Protein AF-A0A4Y8IAG0-F1 (afdb_monomer_lite)

Sequence (72 aa):
MFHDRGRSFESAPLLPDSDMGEKSDTTHSSFGAGIRIALNSTFITRLDIGKALEPSVDGKGIKIYIGLDWLF

Secondary structure (DSSP, 8-state):
-------------------------PPP-EEEEEEEEE-SSSEEEEEEEEEES-TTTS-SS-EEEEEEEE--

Radius of gyration: 25.62 Å; chains: 1; bounding box: 79×30×36 Å

Foldseek 3Di:
DDDDDDPPPPPDPPDPPPCPDPPPPDDWDKDKDKDWDDPDPWKIKIWMWMDTPDCVPPNDDIDIDIDMDTDD

Structure (mmCIF, N/CA/C/O backbone):
data_AF-A0A4Y8IAG0-F1
#
_entry.id   AF-A0A4Y8IAG0-F1
#
loop_
_atom_site.group_PDB
_atom_site.id
_atom_site.type_symbol
_atom_site.label_atom_id
_atom_site.label_alt_id
_atom_site.label_comp_id
_atom_site.label_asym_id
_atom_site.label_entity_id
_atom_site.label_seq_id
_atom_site.pdbx_PDB_ins_code
_atom_site.Cartn_x
_atom_site.Cartn_y
_atom_site.Cartn_z
_atom_site.occupancy
_atom_site.B_iso_or_equiv
_atom_site.auth_seq_id
_atom_site.auth_comp_id
_atom_site.auth_asym_id
_atom_site.auth_atom_id
_atom_site.pdbx_PDB_model_num
ATOM 1 N N . MET A 1 1 ? 63.524 19.860 5.700 1.00 37.16 1 MET A N 1
ATOM 2 C CA . MET A 1 1 ? 63.324 21.282 5.358 1.00 37.16 1 MET A CA 1
ATOM 3 C C . MET A 1 1 ? 61.940 21.379 4.737 1.00 37.16 1 MET A C 1
ATOM 5 O O . MET A 1 1 ? 61.703 20.729 3.731 1.00 37.16 1 MET A O 1
ATOM 9 N N . PHE A 1 2 ? 61.005 22.019 5.438 1.00 47.62 2 PHE A N 1
ATOM 10 C CA . PHE A 1 2 ? 59.620 22.230 5.003 1.00 47.62 2 PHE A CA 1
ATOM 11 C C . PHE A 1 2 ? 59.574 23.240 3.852 1.00 47.62 2 PHE A C 1
ATOM 13 O O . PHE A 1 2 ? 60.406 24.138 3.870 1.00 47.62 2 PHE A O 1
ATOM 20 N N . HIS A 1 3 ? 58.637 23.067 2.913 1.00 41.06 3 HIS A N 1
ATOM 21 C CA . HIS A 1 3 ? 57.978 24.038 2.007 1.00 41.06 3 HIS A CA 1
ATOM 22 C C . HIS A 1 3 ? 57.318 23.206 0.886 1.00 41.06 3 HIS A C 1
ATOM 24 O O . HIS A 1 3 ? 57.909 22.235 0.434 1.00 41.06 3 HIS A O 1
ATOM 30 N N . ASP A 1 4 ? 56.139 23.467 0.347 1.00 46.62 4 ASP A N 1
ATOM 31 C CA . ASP A 1 4 ? 55.014 24.331 0.680 1.00 46.62 4 ASP A CA 1
ATOM 32 C C . ASP A 1 4 ? 53.841 23.809 -0.181 1.00 46.62 4 ASP A C 1
ATOM 34 O O . ASP A 1 4 ? 54.040 23.115 -1.183 1.00 46.62 4 ASP A O 1
ATOM 38 N N . ARG A 1 5 ? 52.610 24.071 0.242 1.00 52.34 5 ARG A N 1
ATOM 39 C CA . ARG A 1 5 ? 51.379 23.573 -0.374 1.00 52.34 5 ARG A CA 1
ATOM 40 C C . ARG A 1 5 ? 51.097 24.311 -1.682 1.00 52.34 5 ARG A C 1
ATOM 42 O O . ARG A 1 5 ? 50.842 25.505 -1.669 1.00 52.34 5 ARG A O 1
ATOM 49 N N . GLY A 1 6 ? 50.995 23.571 -2.781 1.00 40.38 6 GLY A N 1
ATOM 50 C CA . GLY A 1 6 ? 50.443 24.068 -4.041 1.00 40.38 6 GLY A CA 1
ATOM 51 C C . GLY A 1 6 ? 49.432 23.086 -4.616 1.00 40.38 6 GLY A C 1
ATOM 52 O O . GLY A 1 6 ? 49.726 22.411 -5.596 1.00 40.38 6 GLY A O 1
ATOM 53 N N . ARG A 1 7 ? 48.240 22.964 -4.012 1.00 48.56 7 ARG A N 1
ATOM 54 C CA . ARG A 1 7 ? 47.101 22.383 -4.739 1.00 48.56 7 ARG A CA 1
ATOM 55 C C . ARG A 1 7 ? 46.666 23.423 -5.762 1.00 48.56 7 ARG A C 1
ATOM 57 O O . ARG A 1 7 ? 45.928 24.344 -5.427 1.00 48.56 7 ARG A O 1
ATOM 64 N N . SER A 1 8 ? 47.175 23.284 -6.980 1.00 42.03 8 SER A N 1
ATOM 65 C CA . SER A 1 8 ? 46.564 23.883 -8.158 1.00 42.03 8 SER A CA 1
ATOM 66 C C . SER A 1 8 ? 45.125 23.373 -8.214 1.00 42.03 8 SER A C 1
ATOM 68 O O . SER A 1 8 ? 44.888 22.192 -8.466 1.00 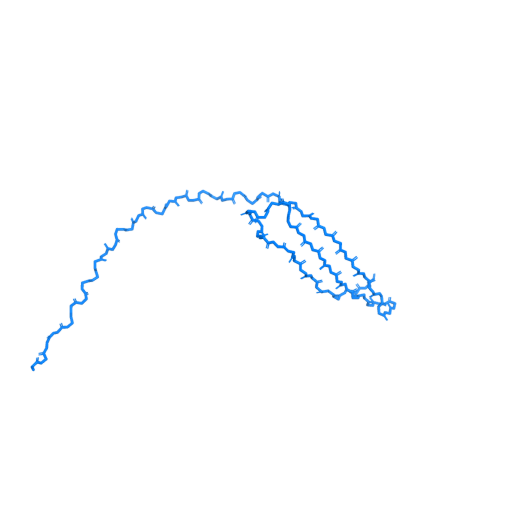42.03 8 SER A O 1
ATOM 70 N N . PHE A 1 9 ? 44.169 24.233 -7.871 1.00 49.06 9 PHE A N 1
ATOM 71 C CA . PHE A 1 9 ? 42.785 24.036 -8.267 1.00 49.06 9 PHE A CA 1
ATOM 72 C C . PHE A 1 9 ? 42.760 24.239 -9.781 1.00 49.06 9 PHE A C 1
ATOM 74 O O . PHE A 1 9 ? 42.542 25.350 -10.258 1.00 49.06 9 PHE A O 1
ATOM 81 N N . GLU A 1 10 ? 43.043 23.178 -10.537 1.00 49.53 10 GLU A N 1
ATOM 82 C CA . GLU A 1 10 ? 42.642 23.134 -11.935 1.00 49.53 10 GLU A CA 1
ATOM 83 C C . GLU A 1 10 ? 41.119 23.211 -11.937 1.00 49.53 10 GLU A C 1
ATOM 85 O O . GLU A 1 10 ? 40.414 22.282 -11.536 1.00 49.53 10 GLU A O 1
ATOM 90 N N . SER A 1 11 ? 40.617 24.388 -12.294 1.00 52.38 1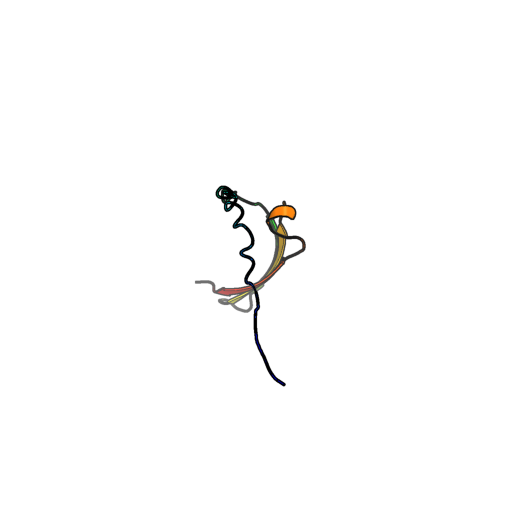1 SER A N 1
ATOM 91 C CA . SER A 1 11 ? 39.214 24.628 -12.572 1.00 52.38 11 SER A CA 1
ATOM 92 C C . SER A 1 11 ? 38.807 23.678 -13.690 1.00 52.38 11 SER A C 1
ATOM 94 O O . SER A 1 11 ? 39.111 23.926 -14.859 1.00 52.38 11 SER A O 1
ATOM 96 N N . ALA A 1 12 ? 38.154 22.574 -13.329 1.00 54.62 12 ALA A N 1
ATOM 97 C CA . ALA A 1 12 ? 37.438 21.767 -14.297 1.00 54.62 12 ALA A CA 1
ATOM 98 C C . ALA A 1 12 ? 36.512 22.713 -15.083 1.00 54.62 12 ALA A C 1
ATOM 100 O O . ALA A 1 12 ? 35.835 23.538 -14.457 1.00 54.62 12 ALA A O 1
ATOM 101 N N . PRO A 1 13 ? 36.510 22.666 -16.426 1.00 46.94 13 PRO A N 1
ATOM 102 C CA . PRO A 1 13 ? 35.600 23.485 -17.204 1.00 46.94 13 PRO A CA 1
ATOM 103 C C . PRO A 1 13 ? 34.182 23.148 -16.748 1.00 46.94 13 PRO A C 1
ATOM 105 O O . PRO A 1 13 ? 33.776 21.985 -16.779 1.00 46.94 13 PRO A O 1
ATOM 108 N N . LEU A 1 14 ? 33.459 24.166 -16.275 1.00 55.91 14 LEU A N 1
ATOM 109 C CA . LEU A 1 14 ? 32.024 24.078 -16.055 1.00 55.91 14 LEU A CA 1
ATOM 110 C C . LEU A 1 14 ? 31.424 23.804 -17.432 1.00 55.91 14 LEU A C 1
ATOM 112 O O . LEU A 1 14 ? 31.295 24.713 -18.254 1.00 55.91 14 LEU A O 1
ATOM 116 N N . LEU A 1 15 ? 31.170 22.526 -17.724 1.00 59.06 15 LEU A N 1
ATOM 117 C CA . LEU A 1 15 ? 30.322 22.145 -18.842 1.00 59.06 15 LEU A CA 1
ATOM 118 C C . LEU A 1 15 ? 29.045 22.975 -18.687 1.00 59.06 15 LEU A C 1
ATOM 120 O O . LEU A 1 15 ? 28.557 23.067 -17.557 1.00 59.06 15 LEU A O 1
ATOM 124 N N . PRO A 1 16 ? 28.549 23.629 -19.754 1.00 53.28 16 PRO A N 1
ATOM 125 C CA . PRO A 1 16 ? 27.291 24.349 -19.657 1.00 53.28 16 PRO A CA 1
ATOM 126 C C . PRO A 1 16 ? 26.287 23.363 -19.081 1.00 53.28 16 PRO A C 1
ATOM 128 O O . PRO A 1 16 ? 26.184 22.255 -19.617 1.00 53.28 16 PRO A O 1
ATOM 131 N N . ASP A 1 17 ? 25.659 23.733 -17.958 1.00 55.25 17 ASP A N 1
ATOM 132 C CA . ASP A 1 17 ? 24.568 22.973 -17.364 1.00 55.25 17 ASP A CA 1
ATOM 133 C C . ASP A 1 17 ? 23.652 22.629 -18.524 1.00 55.25 17 ASP A C 1
ATOM 135 O O . ASP A 1 17 ? 23.037 23.512 -19.128 1.00 55.25 17 ASP A O 1
ATOM 139 N N . SER A 1 18 ? 23.692 21.362 -18.948 1.00 54.84 18 SER A N 1
ATOM 140 C CA . SER A 1 18 ? 22.810 20.915 -20.001 1.00 54.84 18 SER A CA 1
ATOM 141 C C . SER A 1 18 ? 21.446 21.168 -19.415 1.00 54.84 18 SER A C 1
ATOM 143 O O . SER A 1 18 ? 21.133 20.591 -18.370 1.00 54.84 18 SER A O 1
ATOM 145 N N . ASP A 1 19 ? 20.719 22.079 -20.042 1.00 55.12 19 ASP A N 1
ATOM 146 C CA . ASP A 1 19 ? 19.335 22.393 -19.772 1.00 55.12 19 ASP A CA 1
ATOM 147 C C . ASP A 1 19 ? 18.579 21.068 -19.937 1.00 55.12 19 ASP A C 1
ATOM 149 O O . ASP A 1 19 ? 18.144 20.683 -21.024 1.00 55.12 19 ASP A O 1
ATOM 153 N N . MET A 1 20 ? 18.585 20.262 -18.872 1.00 55.38 20 MET A N 1
ATOM 154 C CA . MET A 1 20 ? 17.845 19.023 -18.734 1.00 55.38 20 MET A CA 1
ATOM 155 C C . MET A 1 20 ? 16.426 19.515 -18.567 1.00 55.38 20 MET A C 1
ATOM 157 O O . MET A 1 20 ? 15.952 19.654 -17.439 1.00 55.38 20 MET A O 1
ATOM 161 N N . GLY A 1 21 ? 15.846 19.905 -19.708 1.00 48.72 21 GLY A N 1
ATOM 162 C CA . GLY A 1 21 ? 14.565 20.572 -19.808 1.00 48.72 21 GLY A CA 1
ATOM 163 C C . GLY A 1 21 ? 13.600 19.916 -18.851 1.00 48.72 21 GLY A C 1
ATOM 164 O O . GLY A 1 21 ? 13.599 18.685 -18.754 1.00 48.72 21 GLY A O 1
ATOM 165 N N . GLU A 1 22 ? 12.877 20.758 -18.111 1.00 55.47 22 GLU A N 1
ATOM 166 C CA . GLU A 1 22 ? 11.867 20.377 -17.132 1.00 55.47 22 GLU A CA 1
ATOM 167 C C . GLU A 1 22 ? 11.264 19.034 -17.532 1.00 55.47 22 GLU A C 1
ATOM 169 O O . GLU A 1 22 ? 10.536 18.936 -18.525 1.00 55.47 22 GLU A O 1
ATOM 174 N N . LYS A 1 23 ? 11.651 17.960 -16.828 1.00 60.22 23 LYS A N 1
ATOM 175 C CA . LYS A 1 23 ? 10.971 16.682 -16.993 1.00 60.22 23 LYS A CA 1
ATOM 176 C C . LYS A 1 23 ? 9.541 16.979 -16.597 1.00 60.22 23 LYS A C 1
ATOM 178 O O . LYS A 1 23 ? 9.263 17.151 -15.417 1.00 60.22 23 LYS A O 1
ATOM 183 N N . SER A 1 24 ? 8.685 17.138 -17.601 1.00 63.75 24 SER A N 1
ATOM 184 C CA . SER A 1 24 ? 7.258 17.321 -17.421 1.00 63.75 24 SER A CA 1
ATOM 185 C C . SER A 1 24 ? 6.803 16.259 -16.431 1.00 63.75 24 SER A C 1
ATOM 187 O O . SER A 1 24 ? 7.029 15.073 -16.672 1.00 63.75 24 SER A O 1
ATOM 189 N N . ASP A 1 25 ? 6.236 16.693 -15.304 1.00 69.06 25 ASP A N 1
ATOM 190 C CA . ASP A 1 25 ? 5.616 15.800 -14.330 1.00 69.06 25 ASP A CA 1
ATOM 191 C C . ASP A 1 25 ? 4.436 15.112 -15.026 1.00 69.06 25 ASP A C 1
ATOM 193 O O . ASP A 1 25 ? 3.311 15.616 -15.083 1.00 69.06 25 ASP A O 1
ATOM 197 N N . THR A 1 26 ? 4.722 13.978 -15.656 1.00 79.75 26 THR A N 1
ATOM 198 C CA . THR A 1 26 ? 3.738 13.165 -16.353 1.00 79.75 26 THR A CA 1
ATOM 199 C C . THR A 1 26 ? 2.966 12.319 -15.352 1.00 79.75 26 THR A C 1
ATOM 201 O O . THR A 1 26 ? 3.474 11.918 -14.309 1.00 79.75 26 THR A O 1
ATOM 204 N N . THR A 1 27 ? 1.701 12.025 -15.653 1.00 86.25 27 THR A N 1
ATOM 205 C CA . THR A 1 27 ? 0.921 11.113 -14.811 1.00 86.25 27 THR A CA 1
ATOM 206 C C . THR A 1 27 ? 1.434 9.689 -14.987 1.00 86.25 27 THR A C 1
A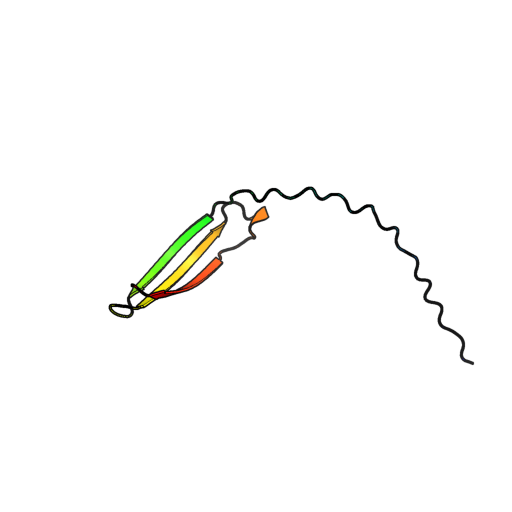TOM 208 O O . THR A 1 27 ? 1.338 9.123 -16.074 1.00 86.25 27 THR A O 1
ATOM 211 N N . HIS A 1 28 ? 1.920 9.092 -13.903 1.00 88.88 28 HIS A N 1
ATOM 212 C CA . HIS A 1 28 ? 2.355 7.701 -13.881 1.00 88.88 28 HIS A CA 1
ATOM 213 C C . HIS A 1 28 ? 1.301 6.803 -13.237 1.00 88.88 28 HIS A C 1
ATOM 215 O O . HIS A 1 28 ? 0.630 7.174 -12.273 1.00 88.88 28 HIS A O 1
ATOM 221 N N . SER A 1 29 ? 1.139 5.602 -13.792 1.00 92.88 29 SER A N 1
ATOM 222 C CA . SER A 1 29 ? 0.154 4.629 -13.322 1.00 92.88 29 SER A CA 1
ATOM 223 C C . SER A 1 29 ? 0.820 3.504 -12.536 1.00 92.88 29 SER A C 1
ATOM 225 O O . SER A 1 29 ? 1.916 3.037 -12.849 1.00 92.88 29 SER A O 1
ATOM 227 N N . SER A 1 30 ? 0.123 3.023 -11.515 1.00 93.38 30 SER A N 1
ATOM 228 C CA . SER A 1 30 ? 0.552 1.894 -10.695 1.00 93.38 30 SER A CA 1
ATOM 229 C C . SER A 1 30 ? -0.622 0.964 -10.424 1.00 93.38 30 SER A C 1
ATOM 231 O O . SER A 1 30 ? -1.783 1.338 -10.593 1.00 93.38 30 SER A O 1
ATOM 233 N N . PHE A 1 31 ? -0.318 -0.26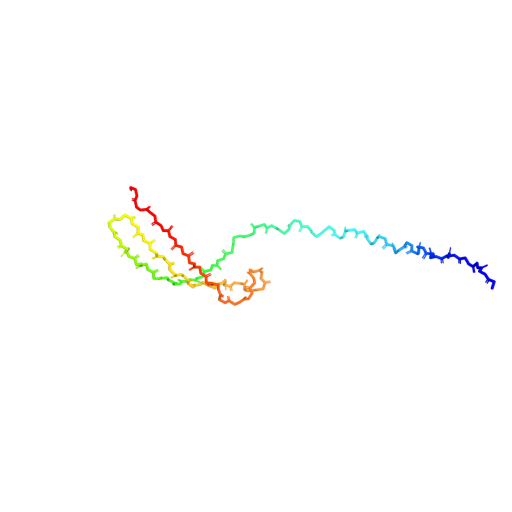4 -10.020 1.00 94.62 31 PHE A N 1
ATOM 234 C CA . PHE A 1 31 ? -1.315 -1.217 -9.551 1.00 94.62 31 PHE A CA 1
ATOM 235 C C . PHE A 1 31 ? -0.888 -1.788 -8.204 1.00 94.62 31 PHE A C 1
ATOM 237 O O . PHE A 1 31 ? 0.302 -1.872 -7.892 1.00 94.62 31 PHE A O 1
ATOM 244 N N . GLY A 1 32 ? -1.859 -2.198 -7.399 1.00 95.44 32 GLY A N 1
ATOM 245 C CA . GLY A 1 32 ? -1.597 -2.739 -6.078 1.00 95.44 32 GLY A CA 1
ATOM 246 C C . GLY A 1 32 ? -2.807 -3.434 -5.485 1.00 95.44 32 GLY A C 1
ATOM 247 O O . GLY A 1 32 ? -3.921 -3.333 -5.998 1.00 95.44 32 GLY A O 1
ATOM 248 N N . ALA A 1 33 ? -2.559 -4.147 -4.398 1.00 97.50 33 ALA A N 1
ATOM 249 C CA . ALA A 1 33 ? -3.572 -4.800 -3.591 1.00 97.50 33 ALA A CA 1
ATOM 250 C C . ALA A 1 33 ? -3.295 -4.504 -2.118 1.00 97.50 33 ALA A C 1
ATOM 252 O O . ALA A 1 33 ? -2.146 -4.304 -1.722 1.00 97.50 33 ALA A O 1
ATOM 253 N N . GLY A 1 34 ? -4.344 -4.496 -1.305 1.00 96.94 34 GLY A N 1
ATOM 254 C CA . GLY A 1 34 ? -4.214 -4.221 0.114 1.00 96.94 34 GLY A CA 1
ATOM 255 C C . GLY A 1 34 ? -5.265 -4.930 0.939 1.00 96.94 34 GLY A C 1
ATOM 256 O O . GLY A 1 34 ? -6.358 -5.236 0.457 1.00 96.94 34 GLY A O 1
ATOM 257 N N . ILE A 1 35 ? -4.914 -5.178 2.194 1.00 97.25 35 ILE A N 1
ATOM 258 C CA . ILE A 1 35 ? -5.829 -5.673 3.215 1.00 97.25 35 ILE A CA 1
ATOM 259 C C . ILE A 1 35 ? -6.119 -4.554 4.210 1.00 97.25 35 ILE A C 1
ATOM 261 O O . ILE A 1 35 ? -5.243 -3.762 4.565 1.00 97.25 35 ILE A O 1
ATOM 265 N N . ARG A 1 36 ? -7.369 -4.496 4.664 1.00 96.62 36 ARG A N 1
ATOM 266 C CA . ARG A 1 36 ? -7.830 -3.574 5.701 1.00 96.62 36 ARG A CA 1
ATOM 267 C C . ARG A 1 36 ? -8.394 -4.392 6.849 1.00 96.62 36 ARG A C 1
ATOM 269 O O . ARG A 1 36 ? -9.200 -5.292 6.622 1.00 96.62 36 ARG A O 1
ATOM 276 N N . ILE A 1 37 ? -7.968 -4.080 8.063 1.00 95.94 37 ILE A N 1
ATOM 277 C CA . ILE A 1 37 ? -8.401 -4.750 9.285 1.00 95.94 37 ILE A CA 1
ATOM 278 C C . ILE A 1 37 ? -9.037 -3.690 10.174 1.00 95.94 37 ILE A C 1
ATOM 280 O O . ILE A 1 37 ? -8.353 -2.785 10.648 1.00 95.94 37 ILE A O 1
ATOM 284 N N . ALA A 1 38 ? -10.347 -3.796 10.392 1.00 95.94 38 ALA A N 1
ATOM 285 C CA . ALA A 1 38 ? -11.029 -2.974 11.381 1.00 95.94 38 ALA A CA 1
ATOM 286 C C . ALA A 1 38 ? -10.586 -3.420 12.778 1.00 95.94 38 ALA A C 1
ATOM 288 O O . ALA A 1 38 ? -10.814 -4.565 13.169 1.00 95.94 38 ALA A O 1
ATOM 289 N N . LEU A 1 39 ? -9.926 -2.526 13.512 1.00 94.12 39 LEU A N 1
ATOM 290 C CA . LEU A 1 39 ? -9.511 -2.791 14.889 1.00 94.12 39 LEU A CA 1
ATOM 291 C C . LEU A 1 39 ? -10.688 -2.617 15.854 1.00 94.12 39 LEU A C 1
ATOM 293 O O . LEU A 1 39 ? -10.784 -3.317 16.858 1.00 94.12 39 LEU A O 1
ATOM 297 N N . ASN A 1 40 ? -11.571 -1.665 15.552 1.00 93.12 40 ASN A N 1
ATOM 298 C CA . ASN A 1 40 ? -12.826 -1.396 16.250 1.00 93.12 40 ASN A CA 1
ATOM 299 C C . ASN A 1 40 ? -13.740 -0.549 15.342 1.00 93.12 40 ASN A C 1
ATOM 301 O O . ASN A 1 40 ? -13.462 -0.391 14.155 1.00 93.12 40 ASN A O 1
ATOM 305 N N . SER A 1 41 ? -14.819 0.015 15.892 1.00 92.12 41 SER A N 1
ATOM 306 C CA . SER A 1 41 ? -15.788 0.852 15.161 1.00 92.12 41 SER A CA 1
ATOM 307 C C . SER A 1 41 ? -15.227 2.178 14.632 1.00 92.12 41 SER A C 1
ATOM 309 O O . SER A 1 41 ? -15.959 2.960 14.035 1.00 92.12 41 SER A O 1
ATOM 311 N N . THR A 1 42 ? -13.956 2.461 14.894 1.00 94.12 42 THR A N 1
ATOM 312 C CA . THR A 1 42 ? -13.343 3.775 14.738 1.00 94.12 42 THR A CA 1
ATOM 313 C C . THR A 1 42 ? -12.037 3.657 13.950 1.00 94.12 42 THR A C 1
ATOM 315 O O . THR A 1 42 ? -11.838 4.372 12.974 1.00 94.12 42 THR A O 1
ATOM 318 N N . PHE A 1 43 ? -11.172 2.705 14.298 1.00 95.69 43 PHE A N 1
ATOM 319 C CA . PHE A 1 43 ? -9.840 2.557 13.714 1.00 95.69 43 PHE A CA 1
ATOM 320 C C . PHE A 1 43 ? -9.738 1.386 12.735 1.00 95.69 43 PHE A C 1
ATOM 322 O O . PHE A 1 43 ? -10.229 0.283 13.001 1.00 95.69 43 PHE A O 1
ATOM 329 N N . ILE A 1 44 ? -9.012 1.604 11.636 1.00 96.75 44 ILE A N 1
ATOM 330 C CA . ILE A 1 44 ? -8.685 0.587 10.632 1.00 96.75 44 ILE A CA 1
ATOM 331 C C . ILE A 1 44 ? -7.175 0.585 10.399 1.00 96.75 44 ILE A C 1
ATOM 333 O O . ILE A 1 44 ? -6.594 1.616 10.078 1.00 96.75 44 ILE A O 1
ATOM 337 N N . THR A 1 45 ? -6.540 -0.580 10.476 1.00 96.88 45 THR A N 1
ATOM 338 C CA . THR A 1 45 ? -5.160 -0.758 10.005 1.00 96.88 45 THR A CA 1
ATOM 339 C C . THR A 1 45 ? -5.162 -1.239 8.561 1.00 96.88 45 THR A C 1
ATOM 341 O O . THR A 1 45 ? -6.000 -2.055 8.166 1.00 96.88 45 THR A O 1
ATOM 344 N N . ARG A 1 46 ? -4.202 -0.765 7.770 1.00 96.56 46 ARG A N 1
ATOM 345 C CA . ARG A 1 46 ? -4.045 -1.102 6.355 1.00 96.56 46 ARG A CA 1
ATOM 346 C C . ARG A 1 46 ? -2.639 -1.616 6.074 1.00 96.56 46 ARG A C 1
ATOM 348 O O . ARG A 1 46 ? -1.663 -1.070 6.585 1.00 96.56 46 ARG A O 1
ATOM 355 N N . LEU A 1 47 ? -2.552 -2.643 5.236 1.00 97.25 47 LEU A N 1
ATOM 356 C CA . LEU A 1 47 ? -1.306 -3.116 4.640 1.00 97.25 47 LEU A CA 1
ATOM 357 C C . LEU A 1 47 ? -1.504 -3.209 3.130 1.00 97.25 47 LEU A C 1
ATOM 359 O O . LEU A 1 47 ? -2.354 -3.976 2.675 1.00 97.25 47 LEU A O 1
ATOM 363 N N . ASP A 1 48 ? -0.708 -2.466 2.367 1.00 97.12 48 ASP A N 1
ATOM 364 C CA . ASP A 1 48 ? -0.749 -2.472 0.907 1.00 97.12 48 ASP A CA 1
ATOM 365 C C . ASP A 1 48 ? 0.567 -2.895 0.298 1.00 97.12 48 ASP A C 1
ATOM 367 O O . ASP A 1 48 ? 1.644 -2.581 0.806 1.00 97.12 48 ASP A O 1
ATOM 371 N N . ILE A 1 49 ? 0.454 -3.515 -0.868 1.00 96.88 49 ILE A N 1
ATOM 372 C CA . ILE A 1 49 ? 1.558 -3.755 -1.776 1.00 96.88 49 ILE A CA 1
ATOM 373 C C . ILE A 1 49 ? 1.226 -3.172 -3.146 1.00 96.88 49 ILE A C 1
ATOM 375 O O . ILE A 1 49 ? 0.120 -3.341 -3.658 1.00 96.88 49 ILE A O 1
ATOM 379 N N . GLY A 1 50 ? 2.181 -2.476 -3.752 1.00 95.81 50 GLY A N 1
ATOM 380 C CA . GLY A 1 50 ? 1.991 -1.820 -5.042 1.00 95.81 50 GLY A CA 1
ATOM 381 C C . GLY A 1 50 ? 3.235 -1.863 -5.912 1.00 95.81 50 GLY A C 1
ATOM 382 O O . GLY A 1 50 ? 4.356 -2.003 -5.420 1.00 95.81 50 GLY A O 1
ATOM 383 N N . LYS A 1 51 ? 3.041 -1.752 -7.223 1.00 95.00 51 LYS A N 1
ATOM 384 C CA . LYS A 1 51 ? 4.111 -1.699 -8.215 1.00 95.00 51 LYS A CA 1
ATOM 385 C C . LYS A 1 51 ? 3.766 -0.677 -9.295 1.00 95.00 51 LYS A C 1
ATOM 387 O O . LYS A 1 51 ? 2.640 -0.638 -9.789 1.00 95.00 51 LYS A O 1
ATOM 392 N N . ALA A 1 52 ? 4.756 0.122 -9.679 1.00 93.81 52 ALA A N 1
ATOM 393 C CA . ALA A 1 52 ? 4.646 1.016 -10.823 1.00 93.81 52 ALA A CA 1
ATOM 394 C C . ALA A 1 52 ? 4.554 0.227 -12.137 1.00 93.81 52 ALA A C 1
ATOM 396 O O . ALA A 1 52 ? 5.232 -0.796 -12.308 1.00 93.81 52 ALA A O 1
ATOM 397 N N . LEU A 1 53 ? 3.736 0.710 -13.073 1.00 91.75 53 LEU A N 1
ATOM 398 C CA . LEU A 1 53 ? 3.663 0.138 -14.419 1.00 91.75 53 LEU A CA 1
ATOM 399 C C . LEU A 1 53 ? 4.884 0.506 -15.265 1.00 91.75 53 LEU A C 1
ATOM 401 O O . LEU A 1 53 ? 5.234 -0.257 -16.163 1.00 91.75 53 LEU A O 1
ATOM 405 N N . GLU A 1 54 ? 5.579 1.595 -14.921 1.00 89.38 54 GLU A N 1
ATOM 406 C CA . GLU A 1 54 ? 6.799 2.043 -15.595 1.00 89.38 54 GLU A CA 1
ATOM 407 C C . GLU A 1 54 ? 8.005 2.129 -14.629 1.00 89.38 54 GLU A C 1
ATOM 409 O O . GLU A 1 54 ? 8.386 3.197 -14.147 1.00 89.38 54 GLU A O 1
ATOM 414 N N . PRO A 1 55 ? 8.665 0.991 -14.325 1.00 86.06 55 PRO A N 1
ATOM 415 C CA . PRO A 1 55 ? 9.736 0.924 -13.324 1.00 86.06 55 PRO A CA 1
ATOM 416 C C . PRO A 1 55 ? 11.015 1.694 -13.680 1.00 86.06 55 PRO A C 1
ATOM 418 O O . PRO A 1 55 ? 11.895 1.842 -12.830 1.00 86.06 55 PRO A O 1
ATOM 421 N N . SER A 1 56 ? 11.174 2.089 -14.945 1.00 83.81 56 SER A N 1
ATOM 422 C CA . SER A 1 56 ? 12.294 2.903 -15.431 1.00 83.81 56 SER A CA 1
ATOM 423 C C . SER A 1 56 ? 12.240 4.332 -14.900 1.00 83.81 56 SER A C 1
ATOM 425 O O . SER A 1 56 ? 13.297 4.947 -14.768 1.00 83.81 56 SER A O 1
ATOM 427 N N . VAL A 1 57 ? 11.043 4.832 -14.579 1.00 83.25 57 VAL A N 1
ATOM 428 C CA . VAL A 1 57 ? 10.824 6.202 -14.102 1.00 83.25 57 VAL A CA 1
ATOM 429 C C . VAL A 1 57 ? 10.501 6.211 -12.607 1.00 83.25 57 VAL A C 1
ATOM 431 O O . VAL A 1 57 ? 11.178 6.894 -11.845 1.00 83.25 57 VAL A O 1
ATOM 434 N N . ASP A 1 58 ? 9.571 5.363 -12.159 1.00 81.38 58 ASP A N 1
ATOM 435 C CA . ASP A 1 58 ? 9.048 5.381 -10.777 1.00 81.38 58 ASP A CA 1
ATOM 436 C C . ASP A 1 58 ? 9.833 4.501 -9.787 1.00 81.38 58 ASP A C 1
ATOM 438 O O . ASP A 1 58 ? 9.500 4.363 -8.604 1.00 81.38 58 ASP A O 1
ATOM 442 N N . GLY A 1 59 ? 10.895 3.866 -10.277 1.00 81.38 59 GLY A N 1
ATOM 443 C CA . GLY A 1 59 ? 11.723 2.954 -9.508 1.00 81.38 59 GLY A CA 1
ATOM 444 C C . GLY A 1 59 ? 11.215 1.512 -9.521 1.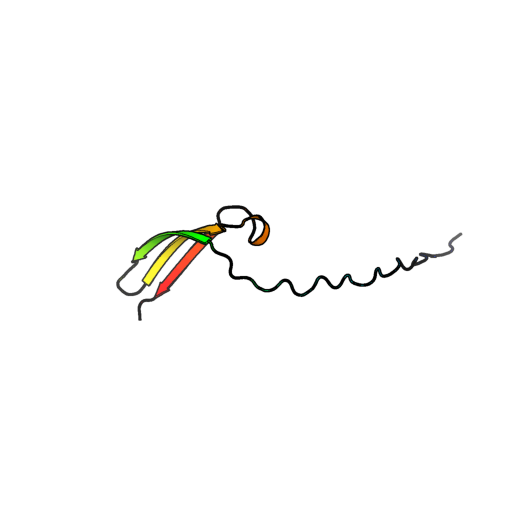00 81.38 59 GLY A C 1
ATOM 445 O O . GLY A 1 59 ? 10.026 1.195 -9.556 1.00 81.38 59 GLY A O 1
ATOM 446 N N . LYS A 1 60 ? 12.176 0.591 -9.485 1.00 87.31 60 LYS A N 1
ATOM 447 C CA . LYS A 1 60 ? 11.919 -0.848 -9.559 1.00 87.31 60 LYS A CA 1
ATOM 448 C C . LYS A 1 60 ? 11.440 -1.410 -8.218 1.00 87.31 60 LYS A C 1
ATOM 450 O O . LYS A 1 60 ? 11.805 -0.923 -7.148 1.00 87.31 60 LYS A O 1
ATOM 455 N N . GLY A 1 61 ? 10.686 -2.506 -8.303 1.00 91.19 61 GLY A N 1
ATOM 456 C CA . GLY A 1 61 ? 10.311 -3.344 -7.163 1.00 91.19 61 GLY A CA 1
ATOM 457 C C . GLY A 1 61 ? 8.882 -3.147 -6.664 1.00 91.19 61 GLY A C 1
ATOM 458 O O . GLY A 1 61 ? 8.122 -2.338 -7.190 1.00 91.19 61 GLY A O 1
ATOM 459 N N . ILE A 1 62 ? 8.526 -3.945 -5.659 1.00 93.94 62 ILE A N 1
ATOM 460 C CA . ILE A 1 62 ? 7.257 -3.844 -4.936 1.00 93.94 62 ILE A CA 1
ATOM 461 C C . ILE A 1 62 ? 7.451 -2.853 -3.790 1.00 93.94 62 ILE A C 1
ATOM 463 O O . ILE A 1 62 ? 8.442 -2.922 -3.062 1.00 93.94 62 ILE A O 1
ATOM 467 N N . LYS A 1 63 ? 6.510 -1.929 -3.638 1.00 94.44 63 LYS A N 1
ATOM 468 C CA . LYS A 1 63 ? 6.422 -1.007 -2.507 1.00 94.44 63 LYS A CA 1
ATOM 469 C C . LYS A 1 63 ? 5.411 -1.553 -1.513 1.00 94.44 63 LYS A C 1
ATOM 471 O O . LYS A 1 63 ? 4.382 -2.082 -1.924 1.00 94.44 63 LYS A O 1
ATOM 476 N N . ILE A 1 64 ? 5.722 -1.435 -0.228 1.00 95.44 64 ILE A N 1
ATOM 477 C CA . ILE A 1 64 ? 4.874 -1.895 0.871 1.00 95.44 64 ILE A CA 1
ATOM 478 C C . ILE A 1 64 ? 4.498 -0.671 1.699 1.00 95.44 64 ILE A C 1
ATOM 480 O O . ILE A 1 64 ? 5.376 0.118 2.050 1.00 95.44 64 ILE A O 1
ATOM 484 N N . TYR A 1 65 ? 3.216 -0.526 2.009 1.00 95.56 65 TYR A N 1
ATOM 485 C CA . TYR A 1 65 ? 2.687 0.574 2.808 1.00 95.56 65 TYR A CA 1
ATOM 486 C C . TYR A 1 65 ? 1.940 0.015 4.010 1.00 95.56 65 TYR A C 1
ATOM 488 O O . TYR A 1 65 ? 1.189 -0.950 3.887 1.00 95.56 65 TYR A O 1
ATOM 496 N N . ILE A 1 66 ? 2.149 0.631 5.169 1.00 96.62 66 ILE A N 1
ATOM 497 C CA . ILE A 1 66 ? 1.438 0.316 6.407 1.00 96.62 66 ILE A CA 1
ATOM 498 C C . ILE A 1 66 ? 0.772 1.607 6.863 1.00 96.62 66 ILE A C 1
ATOM 500 O O . ILE A 1 66 ? 1.437 2.639 6.951 1.00 96.62 66 ILE A O 1
ATOM 504 N N . GLY A 1 67 ? -0.532 1.555 7.119 1.00 95.50 67 GLY A N 1
ATOM 505 C CA . GLY A 1 67 ? -1.332 2.723 7.473 1.00 95.50 67 GLY A CA 1
ATOM 506 C C . GLY A 1 67 ? -2.260 2.470 8.655 1.00 95.50 67 GLY A C 1
ATOM 507 O O . GLY A 1 67 ? -2.628 1.327 8.938 1.00 95.50 67 GLY A O 1
ATOM 508 N N . LEU A 1 68 ? -2.646 3.559 9.316 1.00 96.25 68 LEU A N 1
ATOM 509 C CA . LEU A 1 68 ? -3.678 3.601 10.345 1.00 96.25 68 LEU A CA 1
ATOM 510 C C . LEU A 1 68 ? -4.681 4.696 9.962 1.00 96.25 68 LEU A C 1
ATOM 512 O O . LEU A 1 68 ? -4.330 5.874 9.946 1.00 96.25 68 LEU A O 1
ATOM 516 N N . ASP A 1 69 ? -5.907 4.286 9.659 1.00 93.31 69 ASP A N 1
ATOM 517 C CA . ASP A 1 69 ? -7.019 5.144 9.258 1.00 93.31 69 ASP A CA 1
ATOM 518 C C . ASP A 1 69 ? -8.020 5.294 10.423 1.00 93.31 69 ASP A C 1
ATOM 520 O O . ASP A 1 69 ? -8.174 4.396 11.260 1.00 93.31 69 ASP A O 1
ATOM 524 N N . TRP A 1 70 ? -8.740 6.419 10.447 1.00 93.00 70 TRP A N 1
ATOM 525 C CA . TRP A 1 70 ? -9.827 6.703 11.388 1.00 93.00 70 TRP A CA 1
ATOM 526 C C . TRP A 1 70 ? -11.106 7.072 10.614 1.00 93.00 70 TRP A C 1
ATOM 528 O O . TRP A 1 70 ? 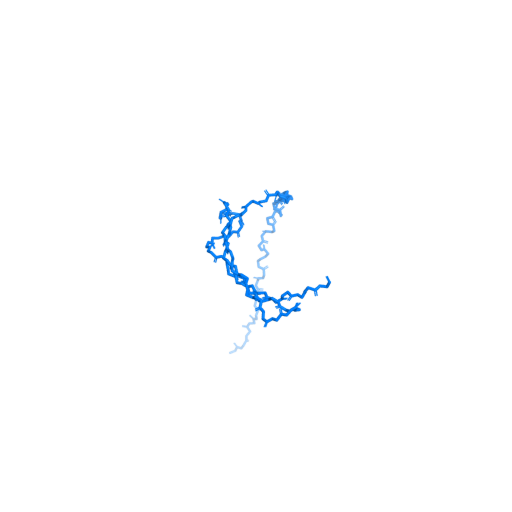-11.080 7.950 9.754 1.00 93.00 70 TRP A O 1
ATOM 538 N N . LEU A 1 71 ? -12.212 6.379 10.903 1.00 86.00 71 LEU A N 1
ATOM 539 C CA . LEU A 1 71 ? -13.564 6.685 10.426 1.00 86.00 71 LEU A CA 1
ATOM 540 C C . LEU A 1 71 ? -14.177 7.844 11.238 1.00 86.00 71 LEU A C 1
ATOM 542 O O . LEU A 1 71 ? -14.355 7.710 12.453 1.00 86.00 71 LEU A O 1
ATOM 546 N N . PHE A 1 72 ? -14.497 8.948 10.556 1.00 81.00 72 PHE A N 1
ATOM 547 C CA . PHE A 1 72 ? -15.240 10.102 11.077 1.00 81.00 72 PHE A CA 1
ATOM 548 C C . PHE A 1 72 ? -16.675 10.137 10.543 1.00 81.00 72 PHE A C 1
ATOM 550 O O . PHE A 1 72 ? -16.890 9.688 9.393 1.00 81.00 72 PHE A O 1
#

pLDDT: mean 78.3, std 20.23, range [37.16, 97.5]